Protein AF-A0A7W1F5A5-F1 (afdb_monomer_lite)

Sequence (112 aa):
MRQLNFRQVHLDFHTGQGIGEIAKDFDPKAFVRTLKAAHVNGINLFAKCHHGHLYYDTKRAERHPGLAPGFDLLGQQLEACKQAGIAAPIYLSVLNDEYAAKTHPDWVARTV

Radius of gyration: 15.87 Å; chains: 1; bounding box: 37×36×44 Å

Foldseek 3Di:
DDDDFPAEDEDDDDDALVDAQVCVVPDLVVVLVVCVVVVAQEYEDEQADQQGEGQAQDPDPSHRPRDDHRDGPRVSNVVSSVVSNHHYHYDDDPQHHNVCCVVCVVSDDDDD

Structure (mmCIF, N/CA/C/O backbone):
data_AF-A0A7W1F5A5-F1
#
_entry.id   AF-A0A7W1F5A5-F1
#
loop_
_atom_site.group_PDB
_atom_site.id
_atom_site.type_symbol
_atom_site.label_atom_id
_atom_site.label_alt_id
_atom_site.label_comp_id
_atom_site.label_asym_id
_atom_site.label_entity_id
_atom_site.label_seq_id
_atom_site.pdbx_PDB_ins_code
_atom_site.Cartn_x
_atom_site.Cartn_y
_atom_site.Cartn_z
_atom_site.occupancy
_atom_site.B_iso_or_equiv
_atom_site.auth_seq_id
_atom_site.auth_comp_id
_atom_site.auth_asym_id
_atom_site.auth_atom_id
_atom_site.pdbx_PDB_model_num
ATOM 1 N N . MET A 1 1 ? 4.471 -7.698 28.228 1.00 58.06 1 MET A N 1
ATOM 2 C CA . MET A 1 1 ? 4.040 -8.642 27.171 1.00 58.06 1 MET A CA 1
ATOM 3 C C . MET A 1 1 ? 3.096 -7.909 26.230 1.00 58.06 1 MET A C 1
ATOM 5 O O . MET A 1 1 ? 2.257 -7.167 26.724 1.00 58.06 1 MET A O 1
ATOM 9 N N . ARG A 1 2 ? 3.258 -8.039 24.908 1.00 66.12 2 ARG A N 1
ATOM 10 C CA . ARG A 1 2 ? 2.368 -7.390 23.929 1.00 66.12 2 ARG A CA 1
ATOM 11 C C . ARG A 1 2 ? 1.060 -8.180 23.850 1.00 66.12 2 ARG A C 1
ATOM 13 O O . ARG A 1 2 ? 1.106 -9.391 23.659 1.00 66.12 2 ARG A O 1
ATOM 20 N N . GLN A 1 3 ? -0.079 -7.513 24.021 1.00 72.19 3 GLN A N 1
ATOM 21 C CA . GLN A 1 3 ? -1.391 -8.140 23.856 1.00 72.19 3 GLN A CA 1
ATOM 22 C C . GLN A 1 3 ? -1.554 -8.578 22.394 1.00 72.19 3 GLN A C 1
ATOM 24 O O . GLN A 1 3 ? -1.316 -7.784 21.482 1.00 72.19 3 GLN A O 1
ATOM 29 N N . LEU A 1 4 ? -1.885 -9.852 22.171 1.00 72.62 4 LEU A N 1
ATOM 30 C CA . LEU A 1 4 ? -2.102 -10.391 20.830 1.00 72.62 4 LEU A CA 1
ATOM 31 C C . LEU A 1 4 ? -3.444 -9.898 20.280 1.00 72.62 4 LEU A C 1
ATOM 33 O O . LEU A 1 4 ? -4.442 -9.836 20.999 1.00 72.62 4 LEU A O 1
ATOM 37 N N . ASN A 1 5 ? -3.461 -9.568 18.992 1.00 72.44 5 ASN A N 1
ATOM 38 C CA . ASN A 1 5 ? -4.680 -9.203 18.283 1.00 72.44 5 ASN A CA 1
ATOM 39 C C . ASN A 1 5 ? -5.568 -10.443 18.152 1.00 72.44 5 ASN A C 1
ATOM 41 O O . ASN A 1 5 ? -5.212 -11.394 17.463 1.00 72.44 5 ASN A O 1
ATOM 45 N N . PHE A 1 6 ? -6.718 -10.440 18.824 1.00 81.56 6 PHE A N 1
ATOM 46 C CA . PHE A 1 6 ? -7.644 -11.578 18.833 1.00 81.56 6 PHE A CA 1
ATOM 47 C C . PHE A 1 6 ? -8.238 -11.911 17.448 1.00 81.56 6 PHE A C 1
ATOM 49 O O . PHE A 1 6 ? -8.549 -13.066 17.177 1.00 81.56 6 PHE A O 1
ATOM 56 N N . ARG A 1 7 ? -8.392 -10.919 16.561 1.00 93.25 7 ARG A N 1
ATOM 57 C CA . ARG A 1 7 ? -8.955 -11.081 15.215 1.00 93.25 7 ARG A CA 1
ATOM 58 C C . ARG A 1 7 ? -8.159 -10.260 14.208 1.00 93.25 7 ARG A C 1
ATOM 60 O O . ARG A 1 7 ? -8.472 -9.099 13.929 1.00 93.25 7 ARG A O 1
ATOM 67 N N . GLN A 1 8 ? -7.130 -10.899 13.666 1.00 94.19 8 GLN A N 1
ATOM 68 C CA . GLN A 1 8 ? -6.323 -10.366 12.580 1.00 94.19 8 GLN A CA 1
ATOM 69 C C . GLN A 1 8 ? -6.803 -10.910 11.232 1.00 94.19 8 GLN A C 1
ATOM 71 O O . GLN A 1 8 ? -7.096 -12.098 11.114 1.00 94.19 8 GLN A O 1
ATOM 76 N N . VAL A 1 9 ? -6.858 -10.052 10.216 1.00 94.88 9 VAL A N 1
ATOM 77 C CA . VAL A 1 9 ? -7.176 -10.442 8.836 1.00 94.88 9 VAL A CA 1
ATOM 78 C C . VAL A 1 9 ? -5.994 -10.186 7.912 1.00 94.88 9 VAL A C 1
ATOM 80 O O . VAL A 1 9 ? -5.237 -9.233 8.120 1.00 94.88 9 VAL A O 1
ATOM 83 N N . HIS A 1 10 ? -5.857 -11.045 6.898 1.00 92.50 10 HIS A N 1
ATOM 84 C CA . HIS A 1 10 ? -4.990 -10.776 5.762 1.00 92.50 10 HIS A CA 1
ATOM 85 C C . HIS A 1 10 ? -5.810 -10.081 4.663 1.00 92.50 10 HIS A C 1
ATOM 87 O O . HIS A 1 10 ? -6.667 -10.727 4.064 1.00 92.50 10 HIS A O 1
ATOM 93 N N . LEU A 1 11 ? -5.605 -8.786 4.416 1.00 89.19 11 LEU A N 1
ATOM 94 C CA . LEU A 1 11 ? -6.195 -8.099 3.267 1.00 89.19 11 LEU A CA 1
ATOM 95 C C . LEU A 1 11 ? -5.385 -8.458 2.032 1.00 89.19 11 LEU A C 1
ATOM 97 O O . LEU A 1 11 ? -4.254 -8.013 1.917 1.00 89.19 11 LEU A O 1
ATOM 101 N N . ASP A 1 12 ? -5.945 -9.230 1.116 1.00 92.69 12 ASP A N 1
ATOM 102 C CA . ASP A 1 12 ? -5.291 -9.494 -0.162 1.00 92.69 12 ASP A CA 1
ATOM 103 C C . ASP A 1 12 ? -5.523 -8.309 -1.116 1.00 92.69 12 ASP A C 1
ATOM 105 O O . ASP A 1 12 ? -6.667 -7.991 -1.448 1.00 92.69 12 ASP A O 1
ATOM 109 N N . PHE A 1 13 ? -4.454 -7.598 -1.499 1.00 95.06 13 PHE A N 1
ATOM 110 C CA . PHE A 1 13 ? -4.548 -6.392 -2.337 1.00 95.06 13 PHE A CA 1
ATOM 111 C C . PHE A 1 13 ? -3.481 -6.359 -3.441 1.00 95.06 13 PHE A C 1
ATOM 113 O O . PHE A 1 13 ? -2.565 -5.525 -3.484 1.00 95.06 13 PHE A O 1
ATOM 120 N N . HIS A 1 14 ? -3.610 -7.302 -4.369 1.00 96.12 14 HIS A N 1
ATOM 121 C CA . HIS A 1 14 ? -2.766 -7.416 -5.551 1.00 96.12 14 HIS A CA 1
ATOM 122 C C . HIS A 1 14 ? -3.475 -6.831 -6.770 1.00 96.12 14 HIS A C 1
ATOM 124 O O . HIS A 1 14 ? -4.366 -7.448 -7.344 1.00 96.12 14 HIS A O 1
ATOM 130 N N . THR A 1 15 ? -3.071 -5.624 -7.166 1.00 94.75 15 THR A N 1
ATOM 131 C CA . THR A 1 15 ? -3.576 -4.971 -8.376 1.00 94.75 15 THR A CA 1
ATOM 132 C C . THR A 1 15 ? -2.430 -4.778 -9.361 1.00 94.75 15 THR A C 1
ATOM 134 O O . THR A 1 15 ? -1.359 -4.281 -9.004 1.00 94.75 15 THR A O 1
ATOM 137 N N . GLY A 1 16 ? -2.613 -5.310 -10.570 1.00 93.12 16 GLY A N 1
ATOM 138 C CA . GLY A 1 16 ? -1.656 -5.179 -11.664 1.00 93.12 16 GLY A CA 1
ATOM 139 C C . GLY A 1 16 ? -1.870 -3.881 -12.441 1.00 93.12 16 GLY A C 1
ATOM 140 O O . GLY A 1 16 ? -2.948 -3.291 -12.397 1.00 93.12 16 GLY A O 1
ATOM 141 N N . GLN A 1 17 ? -0.871 -3.484 -13.233 1.00 93.25 17 GLN A N 1
ATOM 142 C CA . GLN A 1 17 ? -0.837 -2.206 -13.966 1.00 93.25 17 GLN A CA 1
ATOM 143 C C . GLN A 1 17 ? -2.076 -1.882 -14.823 1.00 93.25 17 GLN A C 1
ATOM 145 O O . GLN A 1 17 ? -2.328 -0.714 -15.104 1.00 93.25 17 GLN A O 1
ATOM 150 N N . GLY A 1 18 ? -2.824 -2.895 -15.275 1.00 94.94 18 GLY A N 1
ATOM 151 C CA . GLY A 1 18 ? -4.019 -2.720 -16.108 1.00 94.94 18 GLY A CA 1
ATOM 152 C C . GLY A 1 18 ? -5.276 -2.307 -15.337 1.00 94.94 18 GLY A C 1
ATOM 153 O O . GLY A 1 18 ? -6.285 -1.987 -15.958 1.00 94.94 18 GLY A O 1
ATOM 154 N N . ILE A 1 19 ? -5.238 -2.321 -14.002 1.00 95.56 19 ILE A N 1
ATOM 155 C CA . ILE A 1 19 ? -6.379 -1.963 -13.156 1.00 95.56 19 ILE A CA 1
ATOM 156 C C . ILE A 1 19 ? -6.324 -0.459 -12.857 1.00 95.56 19 ILE A C 1
ATOM 158 O O . ILE A 1 19 ? -5.425 0.031 -12.176 1.00 95.56 19 ILE A O 1
ATOM 162 N N . GLY A 1 20 ? -7.286 0.290 -13.392 1.00 95.62 20 GLY A N 1
ATOM 163 C CA . GLY A 1 20 ? -7.433 1.724 -13.140 1.00 95.62 20 GLY A CA 1
ATOM 164 C C . GLY A 1 20 ? -8.214 2.042 -11.863 1.00 95.62 20 GLY A C 1
ATOM 165 O O . GLY A 1 20 ? -8.699 1.147 -11.177 1.00 95.62 20 GLY A O 1
ATOM 166 N N . GLU A 1 21 ? -8.354 3.340 -11.577 1.00 95.88 21 GLU A N 1
ATOM 167 C CA . GLU A 1 21 ? -9.259 3.879 -10.544 1.00 95.88 21 GLU A CA 1
ATOM 168 C C . GLU A 1 21 ? -9.065 3.281 -9.140 1.00 95.88 21 GLU A C 1
ATOM 170 O O . GLU A 1 21 ? -9.998 3.181 -8.338 1.00 95.88 21 GLU A O 1
ATOM 175 N N . ILE A 1 22 ? -7.825 2.909 -8.816 1.00 96.38 22 ILE A N 1
ATOM 176 C CA . ILE A 1 22 ? -7.481 2.341 -7.519 1.00 96.38 22 ILE A CA 1
ATOM 177 C C . ILE A 1 22 ? -7.830 3.352 -6.434 1.00 96.38 22 ILE A C 1
ATOM 179 O O . ILE A 1 22 ? -7.359 4.489 -6.452 1.00 96.38 22 ILE A O 1
ATOM 183 N N . ALA A 1 23 ? -8.645 2.907 -5.475 1.00 95.31 23 ALA A N 1
ATOM 184 C CA . ALA A 1 23 ? -9.072 3.701 -4.330 1.00 95.31 23 ALA A CA 1
ATOM 185 C C . ALA A 1 23 ? -9.761 5.035 -4.681 1.00 95.31 23 ALA A C 1
ATOM 187 O O . ALA A 1 23 ? -9.809 5.929 -3.839 1.00 95.31 23 ALA A O 1
ATOM 188 N N . LYS A 1 24 ? -10.341 5.157 -5.886 1.00 97.06 24 LYS A N 1
ATOM 189 C CA . LYS A 1 24 ? -11.058 6.363 -6.333 1.00 97.06 24 LYS A CA 1
ATOM 190 C C . LYS A 1 24 ? -12.137 6.819 -5.343 1.00 97.06 24 LYS A C 1
ATOM 192 O O . LYS A 1 24 ? -12.232 8.009 -5.066 1.00 97.06 24 LYS A O 1
ATOM 197 N N . ASP A 1 25 ? -12.874 5.867 -4.773 1.00 97.06 25 ASP A N 1
ATOM 198 C CA . ASP A 1 25 ? -13.955 6.111 -3.808 1.00 97.06 25 ASP A CA 1
ATOM 199 C C . ASP A 1 25 ? -13.573 5.700 -2.374 1.00 97.06 25 ASP A C 1
ATOM 201 O O . ASP A 1 25 ? -14.429 5.367 -1.552 1.00 97.06 25 ASP A O 1
ATOM 205 N N . PHE A 1 26 ? -12.275 5.651 -2.060 1.00 98.00 26 PHE A N 1
ATOM 206 C CA . PHE A 1 26 ? -11.830 5.242 -0.732 1.00 98.00 26 PHE A CA 1
ATOM 207 C C . PHE A 1 26 ? -12.282 6.245 0.342 1.00 98.00 26 PHE A C 1
ATOM 209 O O . PHE A 1 26 ? -11.849 7.395 0.364 1.00 98.00 26 PHE A O 1
ATOM 216 N N . ASP A 1 27 ? -13.123 5.781 1.272 1.00 98.50 27 ASP A N 1
ATOM 217 C CA . ASP A 1 27 ? -13.506 6.508 2.486 1.00 98.50 27 ASP A CA 1
ATOM 218 C C . ASP A 1 27 ? -12.841 5.853 3.715 1.00 98.50 27 ASP A C 1
ATOM 220 O O . ASP A 1 27 ? -13.239 4.747 4.111 1.00 98.50 27 ASP A O 1
ATOM 224 N N . PRO A 1 28 ? -11.880 6.520 4.387 1.00 98.25 28 PRO A N 1
ATOM 225 C CA . PRO A 1 28 ? -11.228 5.973 5.576 1.00 98.25 28 PRO A CA 1
ATOM 226 C C . PRO A 1 28 ? -12.216 5.705 6.720 1.00 98.25 28 PRO A C 1
ATOM 228 O O . PRO A 1 28 ? -12.018 4.783 7.517 1.00 98.25 28 PRO A O 1
ATOM 231 N N . LYS A 1 29 ? -13.319 6.463 6.800 1.00 98.50 29 LYS A N 1
ATOM 232 C CA . LYS A 1 29 ? -14.352 6.233 7.812 1.00 98.50 29 LYS A CA 1
ATOM 233 C C . LYS A 1 29 ? -15.129 4.957 7.498 1.00 98.50 29 LYS A C 1
ATOM 235 O O . LYS A 1 29 ? -15.365 4.172 8.413 1.00 98.50 29 LYS A O 1
ATOM 240 N N . ALA A 1 30 ? -15.516 4.723 6.242 1.00 98.69 30 ALA A N 1
ATOM 241 C CA . ALA A 1 30 ? -16.154 3.472 5.819 1.00 98.69 30 ALA A CA 1
ATOM 242 C C . ALA A 1 30 ? -15.245 2.264 6.047 1.00 98.69 30 ALA A C 1
ATOM 244 O O . ALA A 1 30 ? -15.705 1.246 6.571 1.00 98.69 30 ALA A O 1
ATOM 245 N N . PHE A 1 31 ? -13.958 2.407 5.733 1.00 98.06 31 PHE A N 1
ATOM 246 C CA . PHE A 1 31 ? -12.949 1.380 5.964 1.00 98.06 31 PHE A CA 1
ATOM 247 C C . PHE A 1 31 ? -12.898 0.964 7.441 1.00 98.06 31 PHE A C 1
ATOM 249 O O . PHE A 1 31 ? -13.140 -0.197 7.774 1.00 98.06 31 PHE A O 1
ATOM 256 N N . VAL A 1 32 ? -12.715 1.921 8.357 1.00 98.25 32 VAL A N 1
ATOM 257 C CA . VAL A 1 32 ? -12.680 1.642 9.804 1.00 98.25 32 VAL A CA 1
ATOM 258 C C . VAL A 1 32 ? -14.019 1.132 10.335 1.00 98.25 32 VAL A C 1
ATOM 260 O O . VAL A 1 32 ? -14.029 0.212 11.154 1.00 98.25 32 VAL A O 1
ATOM 263 N N . ARG A 1 33 ? -15.153 1.699 9.893 1.00 98.62 33 ARG A N 1
ATOM 264 C CA . ARG A 1 33 ? -16.488 1.216 10.294 1.00 98.62 33 ARG A CA 1
ATOM 265 C C . ARG A 1 33 ? -16.653 -0.264 9.958 1.00 98.62 33 ARG A C 1
ATOM 267 O O . ARG A 1 33 ? -17.126 -1.019 10.801 1.00 98.62 33 ARG A O 1
ATOM 274 N N . THR A 1 34 ? -16.211 -0.669 8.770 1.00 98.19 34 THR A N 1
ATOM 275 C CA . THR A 1 34 ? -16.276 -2.060 8.307 1.00 98.19 34 THR A CA 1
ATOM 276 C C . THR A 1 34 ? -15.431 -2.979 9.186 1.00 98.19 34 THR A C 1
ATOM 278 O O . THR A 1 34 ? -15.926 -3.996 9.669 1.00 98.19 34 THR A O 1
ATOM 281 N N . LEU A 1 35 ? -14.185 -2.592 9.483 1.00 97.56 35 LEU A N 1
ATOM 282 C CA . LEU A 1 35 ? -13.302 -3.374 10.355 1.00 97.56 35 LEU A CA 1
ATOM 283 C C . LEU A 1 35 ? -13.868 -3.522 11.774 1.00 97.56 35 LEU A C 1
ATOM 285 O O . LEU A 1 35 ? -13.874 -4.624 12.323 1.00 97.56 35 LEU A O 1
ATOM 289 N N . LYS A 1 36 ? -14.398 -2.435 12.350 1.00 97.44 36 LYS A N 1
ATOM 290 C CA . LYS A 1 36 ? -15.011 -2.453 13.686 1.00 97.44 36 LYS A CA 1
ATOM 291 C C . LYS A 1 36 ? -16.263 -3.323 13.737 1.00 97.44 36 LYS A C 1
ATOM 293 O O . LYS A 1 36 ? -16.399 -4.108 14.670 1.00 97.44 36 LYS A O 1
ATOM 298 N N . ALA A 1 37 ? -17.143 -3.218 12.740 1.00 98.06 37 ALA A N 1
ATOM 299 C CA . ALA A 1 37 ? -18.343 -4.052 12.644 1.00 98.06 37 ALA A CA 1
ATOM 300 C C . ALA A 1 37 ? -17.995 -5.546 12.530 1.00 98.06 37 ALA A C 1
ATOM 302 O O . ALA A 1 37 ? -18.696 -6.392 13.074 1.00 98.06 37 ALA A O 1
ATOM 303 N N . ALA A 1 38 ? -16.872 -5.868 11.884 1.00 96.81 38 ALA A N 1
ATOM 304 C CA . ALA A 1 38 ? -16.342 -7.225 11.792 1.00 96.81 38 ALA A CA 1
ATOM 305 C C . ALA A 1 38 ? -15.496 -7.654 13.010 1.00 96.81 38 ALA A C 1
ATOM 307 O O . ALA A 1 38 ? -14.901 -8.733 12.981 1.00 96.81 38 ALA A O 1
ATOM 308 N N . HIS A 1 39 ? -15.413 -6.829 14.062 1.00 96.00 39 HIS A N 1
ATOM 309 C CA . HIS A 1 39 ? -14.586 -7.045 15.255 1.00 96.00 39 HIS A CA 1
ATOM 310 C C . HIS A 1 39 ? -13.093 -7.277 14.959 1.00 96.00 39 HIS A C 1
ATOM 312 O O . HIS A 1 39 ? -12.400 -7.952 15.722 1.00 96.00 39 HIS A O 1
ATOM 318 N N . VAL A 1 40 ? -12.585 -6.744 13.845 1.00 96.88 40 VAL A N 1
ATOM 319 C CA . VAL A 1 40 ? -11.172 -6.844 13.461 1.00 96.88 40 VAL A CA 1
ATOM 320 C C . VAL A 1 40 ? -10.344 -5.896 14.324 1.00 96.88 40 VAL A C 1
ATOM 322 O O . VAL A 1 40 ? -10.633 -4.705 14.407 1.00 96.88 40 VAL A O 1
ATOM 325 N N . ASN A 1 41 ? -9.286 -6.422 14.939 1.00 94.31 41 ASN A N 1
ATOM 326 C CA . ASN A 1 41 ? -8.320 -5.640 15.717 1.00 94.31 41 ASN A CA 1
ATOM 327 C C . ASN A 1 41 ? -6.904 -5.660 15.117 1.00 94.31 41 ASN A C 1
ATOM 329 O O . ASN A 1 41 ? -6.017 -4.974 15.627 1.00 94.31 41 ASN A O 1
ATOM 333 N N . GLY A 1 42 ? -6.704 -6.357 13.992 1.00 96.56 42 GLY A N 1
ATOM 334 C CA . GLY A 1 42 ? -5.511 -6.213 13.164 1.00 96.56 42 GLY A CA 1
ATOM 335 C C . GLY A 1 42 ? -5.754 -6.496 11.678 1.00 96.56 42 GLY A C 1
ATOM 336 O O . GLY A 1 42 ? -6.505 -7.400 11.332 1.00 96.56 42 GLY A O 1
ATOM 337 N N . ILE A 1 43 ? -5.100 -5.755 10.791 1.00 97.12 43 ILE A N 1
ATOM 338 C CA . ILE A 1 43 ? -5.187 -5.922 9.332 1.00 97.12 43 ILE A CA 1
ATOM 339 C C . ILE A 1 43 ? -3.843 -5.578 8.700 1.00 97.12 43 ILE A C 1
ATOM 341 O O . ILE A 1 43 ? -3.295 -4.521 8.985 1.00 97.12 43 ILE A O 1
ATOM 345 N N . ASN A 1 44 ? -3.283 -6.433 7.848 1.00 95.81 44 ASN A N 1
ATOM 346 C CA . ASN A 1 44 ? -2.117 -6.018 7.067 1.00 95.81 44 ASN A CA 1
ATOM 347 C C . ASN A 1 44 ? -2.525 -5.057 5.944 1.00 95.81 44 ASN A C 1
ATOM 349 O O . ASN A 1 44 ? -3.559 -5.234 5.307 1.00 95.81 44 ASN A O 1
ATOM 353 N N . LEU A 1 45 ? -1.693 -4.055 5.682 1.00 97.69 45 LEU A N 1
ATOM 354 C CA . LEU A 1 45 ? -1.920 -3.067 4.629 1.00 97.69 45 LEU A CA 1
ATOM 355 C C . LEU A 1 45 ? -0.780 -3.093 3.626 1.00 97.69 45 LEU A C 1
ATOM 357 O O . LEU A 1 45 ? 0.384 -3.199 4.000 1.00 97.69 45 LEU A O 1
ATOM 361 N N . PHE A 1 46 ? -1.104 -2.991 2.347 1.00 97.75 46 PHE A N 1
ATOM 362 C CA . PHE A 1 46 ? -0.128 -3.175 1.286 1.00 97.75 46 PHE A CA 1
ATOM 363 C C . PHE A 1 46 ? 0.633 -1.883 1.011 1.00 97.75 46 PHE A C 1
ATOM 365 O O . PHE A 1 46 ? 0.060 -0.905 0.545 1.00 97.75 46 PHE A O 1
ATOM 372 N N . ALA A 1 47 ? 1.947 -1.907 1.228 1.00 97.81 47 ALA A N 1
ATOM 373 C CA . ALA A 1 47 ? 2.840 -0.901 0.664 1.00 97.81 47 ALA A CA 1
ATOM 374 C C . ALA A 1 47 ? 3.302 -1.291 -0.740 1.00 97.81 47 ALA A C 1
ATOM 376 O O . ALA A 1 47 ? 3.362 -0.423 -1.607 1.00 97.81 47 ALA A O 1
ATOM 377 N N . LYS A 1 48 ? 3.588 -2.583 -0.965 1.00 97.75 48 LYS A N 1
ATOM 378 C CA . LYS A 1 48 ? 4.010 -3.143 -2.256 1.00 97.75 48 LYS A CA 1
ATOM 379 C C . LYS A 1 48 ? 3.398 -4.527 -2.480 1.00 97.75 48 LYS A C 1
ATOM 381 O O . LYS A 1 48 ? 3.610 -5.409 -1.649 1.00 97.75 48 LYS A O 1
ATOM 386 N N . CYS A 1 49 ? 2.689 -4.737 -3.590 1.00 96.56 49 CYS A N 1
ATOM 387 C CA . CYS A 1 49 ? 2.131 -6.050 -3.957 1.00 96.56 49 CYS A CA 1
ATOM 388 C C . CYS A 1 49 ? 3.110 -6.899 -4.796 1.00 96.56 49 CYS A C 1
ATOM 390 O O . CYS A 1 49 ? 4.154 -6.414 -5.227 1.00 96.56 49 CYS A O 1
ATOM 392 N N . HIS A 1 50 ? 2.759 -8.160 -5.080 1.00 96.50 50 HIS A N 1
ATOM 393 C CA . HIS A 1 50 ? 3.545 -9.044 -5.963 1.00 96.50 50 HIS A CA 1
ATOM 394 C C . HIS A 1 50 ? 3.626 -8.591 -7.432 1.00 96.50 50 HIS A C 1
ATOM 396 O O . HIS A 1 50 ? 4.539 -9.016 -8.137 1.00 96.50 50 HIS A O 1
ATOM 402 N N . HIS A 1 51 ? 2.747 -7.692 -7.892 1.00 97.44 51 HIS A N 1
ATOM 403 C CA . HIS A 1 51 ? 2.940 -7.022 -9.187 1.00 97.44 51 HIS A CA 1
ATOM 404 C C . HIS A 1 51 ? 4.060 -5.969 -9.136 1.00 97.44 51 HIS A C 1
ATOM 406 O O . HIS A 1 51 ? 4.441 -5.411 -10.157 1.00 97.44 51 HIS A O 1
ATOM 412 N N . GLY A 1 52 ? 4.594 -5.689 -7.944 1.00 97.06 52 GLY A N 1
ATOM 413 C CA . GLY A 1 52 ? 5.678 -4.743 -7.714 1.00 97.06 52 GLY A CA 1
ATOM 414 C C . GLY A 1 52 ? 5.219 -3.309 -7.482 1.00 97.06 52 GLY A C 1
ATOM 415 O O . GLY A 1 52 ? 6.053 -2.445 -7.220 1.00 97.06 52 GLY A O 1
ATOM 416 N N . HIS A 1 53 ? 3.910 -3.054 -7.523 1.00 97.75 53 HIS A N 1
ATOM 417 C CA . HIS A 1 53 ? 3.368 -1.705 -7.449 1.00 97.75 53 HIS A CA 1
ATOM 418 C C . HIS A 1 53 ? 3.236 -1.155 -6.031 1.00 97.75 53 HIS A C 1
ATOM 420 O O . HIS A 1 53 ? 2.863 -1.885 -5.110 1.00 97.75 53 HIS A O 1
ATOM 426 N N . LEU A 1 54 ? 3.504 0.150 -5.892 1.00 98.12 54 LEU A N 1
ATOM 427 C CA . LEU A 1 54 ? 3.444 0.886 -4.624 1.00 98.12 54 LEU A CA 1
ATOM 428 C C . LEU A 1 54 ? 2.119 1.636 -4.449 1.00 98.12 54 LEU A C 1
ATOM 430 O O . LEU A 1 54 ? 1.645 2.264 -5.400 1.00 98.12 54 LEU A O 1
ATOM 434 N N . TYR A 1 55 ? 1.572 1.631 -3.227 1.00 98.19 55 TYR A N 1
ATOM 435 C CA . TYR A 1 55 ? 0.257 2.219 -2.916 1.00 98.19 55 TYR A CA 1
ATOM 436 C C . TYR A 1 55 ? 0.279 3.484 -2.041 1.00 98.19 55 TYR A C 1
ATOM 438 O O . TYR A 1 55 ? -0.686 3.789 -1.340 1.00 98.19 55 TYR A O 1
ATOM 446 N N . TYR A 1 56 ? 1.382 4.222 -2.06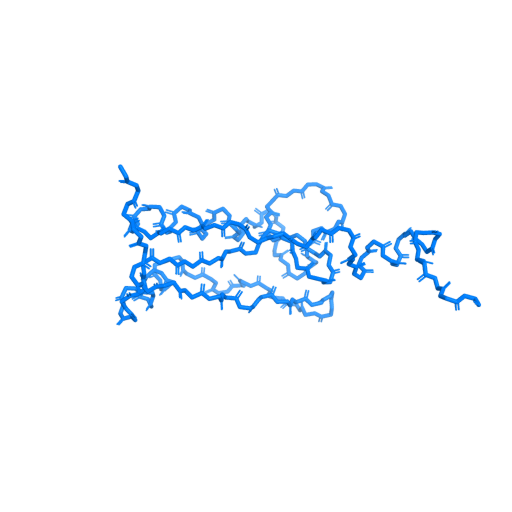1 1.00 98.25 56 TYR A N 1
ATOM 447 C CA . TYR A 1 56 ? 1.571 5.448 -1.282 1.00 98.25 56 TYR A CA 1
ATOM 448 C C . TYR A 1 56 ? 2.079 6.590 -2.162 1.00 98.25 56 TYR A C 1
ATOM 450 O O . TYR A 1 56 ? 2.482 6.370 -3.311 1.00 98.25 56 TYR A O 1
ATOM 458 N N . ASP A 1 57 ? 2.043 7.819 -1.645 1.00 97.06 57 ASP A N 1
ATOM 459 C CA . ASP A 1 57 ? 2.584 8.966 -2.372 1.00 97.06 57 ASP A CA 1
ATOM 460 C C . ASP A 1 57 ? 4.115 8.887 -2.439 1.00 97.06 57 ASP A C 1
ATOM 462 O O . ASP A 1 57 ? 4.820 8.798 -1.432 1.00 97.06 57 ASP A O 1
ATOM 466 N N . THR A 1 58 ? 4.643 8.833 -3.659 1.00 97.12 58 THR A N 1
ATOM 467 C CA . THR A 1 58 ? 6.066 8.634 -3.914 1.00 97.12 58 THR A CA 1
ATOM 468 C C . THR A 1 58 ? 6.434 9.035 -5.338 1.00 97.12 58 THR A C 1
ATOM 470 O O . THR A 1 58 ? 5.613 8.986 -6.252 1.00 97.12 58 THR A O 1
ATOM 473 N N . LYS A 1 59 ? 7.709 9.381 -5.542 1.00 96.50 59 LYS A N 1
ATOM 474 C CA . LYS A 1 59 ? 8.296 9.688 -6.860 1.00 96.50 59 LYS A CA 1
ATOM 475 C C . LYS A 1 59 ? 8.868 8.453 -7.569 1.00 96.50 59 LYS A C 1
ATOM 477 O O . LYS A 1 59 ? 9.489 8.572 -8.620 1.00 96.50 59 LYS A O 1
ATOM 482 N N . ARG A 1 60 ? 8.729 7.277 -6.956 1.00 96.94 60 ARG A N 1
ATOM 483 C CA . ARG A 1 60 ? 9.191 5.989 -7.480 1.00 96.94 60 ARG A CA 1
ATOM 484 C C . ARG A 1 60 ? 8.374 5.575 -8.708 1.00 96.94 60 ARG A C 1
ATOM 486 O O . ARG A 1 60 ? 7.156 5.726 -8.715 1.00 96.94 60 ARG A O 1
ATOM 493 N N . ALA A 1 61 ? 9.044 5.025 -9.718 1.00 96.19 61 ALA A N 1
ATOM 494 C CA . ALA A 1 61 ? 8.409 4.593 -10.966 1.00 96.19 61 ALA A CA 1
ATOM 495 C C . ALA A 1 61 ? 7.495 3.366 -10.776 1.00 96.19 61 ALA A C 1
ATOM 497 O O . ALA A 1 61 ? 6.569 3.150 -11.548 1.00 96.19 61 ALA A O 1
ATOM 498 N N . GLU A 1 62 ? 7.707 2.611 -9.698 1.00 96.62 62 GLU A N 1
ATOM 499 C CA . GLU A 1 62 ? 6.881 1.480 -9.282 1.00 96.62 62 GLU A CA 1
ATOM 500 C C . GLU A 1 62 ? 5.481 1.885 -8.800 1.00 96.62 62 GLU A C 1
ATOM 502 O O . GLU A 1 62 ? 4.625 1.017 -8.615 1.00 96.62 62 GLU A O 1
ATOM 507 N N . ARG A 1 63 ? 5.224 3.174 -8.535 1.00 97.88 63 ARG A N 1
ATOM 508 C CA . ARG A 1 63 ? 3.927 3.629 -8.018 1.00 97.88 63 ARG A CA 1
ATOM 509 C C . ARG A 1 63 ? 2.785 3.138 -8.906 1.00 97.88 63 ARG A C 1
ATOM 511 O O . ARG A 1 63 ? 2.857 3.247 -10.127 1.00 97.88 63 ARG A O 1
ATOM 518 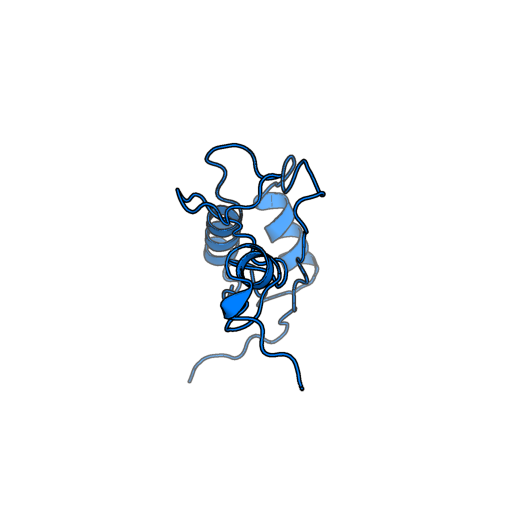N N . HIS A 1 64 ? 1.729 2.603 -8.287 1.00 98.00 64 HIS A N 1
ATOM 519 C CA . HIS A 1 64 ? 0.621 2.019 -9.034 1.00 98.00 64 HIS A CA 1
ATOM 520 C C . HIS A 1 64 ? -0.013 3.075 -9.965 1.00 98.00 64 HIS A C 1
ATOM 522 O O . HIS A 1 64 ? -0.484 4.105 -9.470 1.00 98.00 64 HIS A O 1
ATOM 528 N N . PRO A 1 65 ? -0.076 2.842 -11.290 1.00 96.50 65 PRO A N 1
AT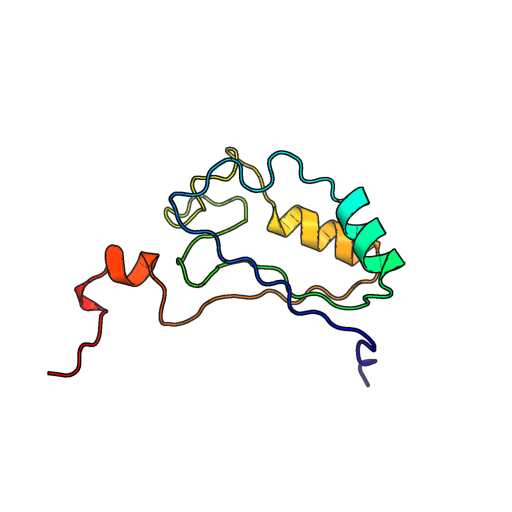OM 529 C CA . PRO A 1 65 ? -0.545 3.849 -12.249 1.00 96.50 65 PRO A CA 1
ATOM 530 C C . PRO A 1 65 ? -2.032 4.181 -12.083 1.00 96.50 65 PRO A C 1
ATOM 532 O O . PRO A 1 65 ? -2.458 5.295 -12.365 1.00 96.50 65 PRO A O 1
ATOM 535 N N . GLY A 1 66 ? -2.821 3.231 -11.577 1.00 97.31 66 GLY A N 1
ATOM 536 C CA . GLY A 1 66 ? -4.238 3.430 -11.274 1.00 97.31 66 GLY A CA 1
ATOM 537 C C . GLY A 1 66 ? -4.545 4.327 -10.065 1.00 97.31 66 GLY A C 1
ATOM 538 O O . GLY A 1 66 ? -5.715 4.626 -9.851 1.00 97.31 66 GLY A O 1
ATOM 539 N N . LEU A 1 67 ? -3.550 4.755 -9.274 1.00 97.50 67 LEU A N 1
ATOM 540 C CA . LEU A 1 67 ? -3.762 5.706 -8.176 1.00 97.50 67 LEU A CA 1
ATOM 541 C C . LEU A 1 67 ? -3.718 7.147 -8.685 1.00 97.50 67 LEU A C 1
ATOM 543 O O . LEU A 1 67 ? -2.738 7.544 -9.323 1.00 97.50 67 LEU A O 1
ATOM 547 N N . ALA A 1 68 ? -4.701 7.961 -8.289 1.00 96.69 68 ALA A N 1
ATOM 548 C CA . ALA A 1 68 ? -4.712 9.392 -8.593 1.00 96.69 68 ALA A CA 1
ATOM 549 C C . ALA A 1 68 ? -3.381 10.073 -8.190 1.00 96.69 68 ALA A C 1
ATOM 551 O O . ALA A 1 68 ? -2.777 9.673 -7.185 1.00 96.69 68 ALA A O 1
ATOM 552 N N . PRO A 1 69 ? -2.892 11.077 -8.944 1.00 95.00 69 PRO A N 1
ATOM 553 C CA . PRO A 1 69 ? -1.642 11.768 -8.626 1.00 95.00 69 PRO A CA 1
ATOM 554 C C . PRO A 1 69 ? -1.632 12.318 -7.193 1.00 95.00 69 PRO A C 1
ATOM 556 O O . PRO A 1 69 ? -2.592 12.954 -6.769 1.00 95.00 69 PRO A O 1
ATOM 559 N N . GLY A 1 70 ? -0.561 12.051 -6.439 1.00 95.00 70 GLY A N 1
ATOM 560 C CA . GLY A 1 70 ? -0.417 12.493 -5.044 1.00 95.00 70 GLY A CA 1
ATOM 561 C C . GLY A 1 70 ? -1.299 11.760 -4.024 1.00 95.00 70 GLY A C 1
ATOM 562 O O . GLY A 1 70 ? -1.242 12.068 -2.837 1.00 95.00 70 GLY A O 1
ATOM 563 N N . PHE A 1 71 ? -2.121 10.792 -4.443 1.00 97.69 71 PHE A N 1
ATOM 564 C CA . PHE A 1 71 ? -2.953 10.036 -3.509 1.00 97.69 71 PHE A CA 1
ATOM 565 C C . PHE A 1 71 ? -2.123 9.010 -2.727 1.00 97.69 71 PHE A C 1
ATOM 567 O O . PHE A 1 71 ? -1.480 8.137 -3.321 1.00 97.69 71 PHE A O 1
ATOM 574 N N . ASP A 1 72 ? -2.173 9.112 -1.400 1.00 98.31 72 ASP A N 1
ATOM 575 C CA . ASP A 1 72 ? -1.527 8.202 -0.454 1.00 98.31 72 ASP A CA 1
ATOM 576 C C . ASP A 1 72 ? -2.564 7.273 0.196 1.00 98.31 72 ASP A C 1
ATOM 578 O O . ASP A 1 72 ? -3.135 7.582 1.246 1.00 98.31 72 ASP A O 1
ATOM 582 N N . LEU A 1 73 ? -2.847 6.140 -0.456 1.00 98.25 73 LEU A N 1
ATOM 583 C CA . LEU A 1 73 ? -3.811 5.160 0.051 1.00 98.25 73 LEU A CA 1
ATOM 584 C C . LEU A 1 73 ? -3.312 4.520 1.352 1.00 98.25 73 LEU A C 1
ATOM 586 O O . LEU A 1 73 ? -4.048 4.481 2.340 1.00 98.25 73 LEU A O 1
ATOM 590 N N . LEU A 1 74 ? -2.065 4.039 1.361 1.00 98.44 74 LEU A N 1
ATOM 591 C CA . LEU A 1 74 ? -1.469 3.399 2.533 1.00 98.44 74 LEU A CA 1
ATOM 592 C C . LEU A 1 74 ? -1.458 4.346 3.739 1.00 98.44 74 LEU A C 1
ATOM 594 O O . LEU A 1 74 ? -1.858 3.938 4.828 1.00 98.44 74 LEU A O 1
ATOM 598 N N . GLY A 1 75 ? -1.036 5.601 3.556 1.00 98.50 75 GLY A N 1
ATOM 599 C CA . GLY A 1 75 ? -1.008 6.600 4.624 1.00 98.50 75 GLY A CA 1
ATOM 600 C C . GLY A 1 75 ? -2.392 6.841 5.226 1.00 98.50 75 GLY A C 1
ATOM 601 O O . GLY A 1 75 ? -2.551 6.804 6.448 1.00 98.50 75 GLY A O 1
ATOM 602 N N . GLN A 1 76 ? -3.423 6.987 4.388 1.00 98.69 76 GLN A N 1
ATOM 603 C CA . GLN A 1 76 ? -4.795 7.162 4.874 1.00 98.69 76 GLN A CA 1
ATOM 604 C C . GLN A 1 76 ? -5.319 5.932 5.626 1.00 98.69 76 GLN A C 1
ATOM 606 O O . GLN A 1 76 ? -5.971 6.080 6.661 1.00 98.69 76 GLN A O 1
ATOM 611 N N . GLN A 1 77 ? -5.027 4.718 5.149 1.00 98.56 77 GLN A N 1
ATOM 612 C CA . GLN A 1 77 ? -5.409 3.485 5.843 1.00 98.56 77 GLN A CA 1
ATOM 613 C C . GLN A 1 77 ? -4.693 3.347 7.195 1.00 98.56 77 GLN A C 1
ATOM 615 O O . GLN A 1 77 ? -5.329 2.994 8.191 1.00 98.56 77 GLN A O 1
ATOM 620 N N . LEU A 1 78 ? -3.391 3.651 7.252 1.00 98.50 78 LEU A N 1
ATOM 621 C CA . LEU A 1 78 ? -2.594 3.605 8.479 1.00 98.50 78 LEU A CA 1
ATOM 622 C C . LEU A 1 78 ? -3.119 4.588 9.526 1.00 98.50 78 LEU A C 1
ATOM 624 O O . LEU A 1 78 ? -3.343 4.191 10.672 1.00 98.50 78 LEU A O 1
ATOM 628 N N . GLU A 1 79 ? -3.363 5.842 9.141 1.00 98.75 79 GLU A N 1
ATOM 629 C CA . GLU A 1 79 ? -3.891 6.853 10.059 1.00 98.75 79 GLU A CA 1
ATOM 630 C C . GLU A 1 79 ? -5.296 6.493 10.553 1.00 98.75 79 GLU A C 1
ATOM 632 O O . GLU A 1 79 ? -5.570 6.577 11.754 1.00 98.75 79 GLU A O 1
ATOM 637 N N . ALA A 1 80 ? -6.167 5.998 9.671 1.00 98.50 80 ALA A N 1
ATOM 638 C CA . ALA A 1 80 ? -7.507 5.561 10.051 1.00 98.50 80 ALA A CA 1
ATOM 639 C C . ALA A 1 80 ? -7.470 4.381 11.044 1.00 98.50 80 ALA A C 1
ATOM 641 O O . ALA A 1 80 ? -8.146 4.410 12.076 1.00 98.50 80 ALA A O 1
ATOM 642 N N . CYS A 1 81 ? -6.639 3.364 10.788 1.00 98.00 81 CYS A N 1
ATOM 643 C CA . CYS A 1 81 ? -6.449 2.233 11.700 1.00 98.00 81 CYS A CA 1
ATOM 644 C C . CYS A 1 81 ? -5.857 2.665 13.048 1.00 98.00 81 CYS A C 1
ATOM 646 O O . CYS A 1 81 ? -6.351 2.248 14.098 1.00 98.00 81 CYS A O 1
ATOM 648 N N . LYS A 1 82 ? -4.849 3.544 13.039 1.00 97.75 82 LYS A N 1
ATOM 649 C CA . LYS A 1 82 ? -4.212 4.081 14.248 1.00 97.75 82 LYS A CA 1
ATOM 650 C C . LYS A 1 82 ? -5.217 4.815 15.135 1.00 97.75 82 LYS A C 1
ATOM 652 O O . LYS A 1 82 ? -5.300 4.517 16.324 1.00 97.75 82 LYS A O 1
ATOM 657 N N . GLN A 1 83 ? -6.022 5.711 14.562 1.00 98.12 83 GLN A N 1
ATOM 658 C CA . GLN A 1 83 ? -7.089 6.421 15.283 1.00 98.12 83 GLN A CA 1
ATOM 659 C C . GLN A 1 83 ? -8.160 5.467 15.833 1.00 98.12 83 GLN A C 1
ATOM 661 O O . GLN A 1 83 ? -8.798 5.749 16.846 1.00 98.12 83 GLN A O 1
ATOM 666 N N . ALA A 1 84 ? -8.359 4.323 15.178 1.00 97.19 84 ALA A N 1
ATOM 667 C CA . ALA A 1 84 ? -9.317 3.303 15.578 1.00 97.19 84 ALA A CA 1
ATOM 668 C C . ALA A 1 84 ? -8.787 2.295 16.611 1.00 97.19 84 ALA A C 1
ATOM 670 O O . ALA A 1 84 ? -9.576 1.468 17.070 1.00 97.19 84 ALA A O 1
ATOM 671 N N . GLY A 1 85 ? -7.495 2.336 16.957 1.00 96.00 85 GLY A N 1
ATOM 672 C CA . GLY A 1 85 ? -6.856 1.325 17.805 1.00 96.00 85 GLY A CA 1
ATOM 673 C C . GLY A 1 85 ? -6.706 -0.045 17.129 1.00 96.00 85 GLY A C 1
ATOM 674 O O . GLY A 1 85 ? -6.636 -1.059 17.819 1.00 96.00 85 GLY A O 1
ATOM 675 N N . ILE A 1 86 ? -6.684 -0.091 15.793 1.00 96.75 86 ILE A N 1
ATOM 676 C CA . ILE A 1 86 ? -6.524 -1.315 14.996 1.00 96.75 86 ILE A CA 1
ATOM 677 C C . ILE A 1 86 ? -5.057 -1.440 14.582 1.00 96.75 86 ILE A C 1
ATOM 679 O O . ILE A 1 86 ? -4.478 -0.512 14.015 1.00 96.75 86 ILE A O 1
ATO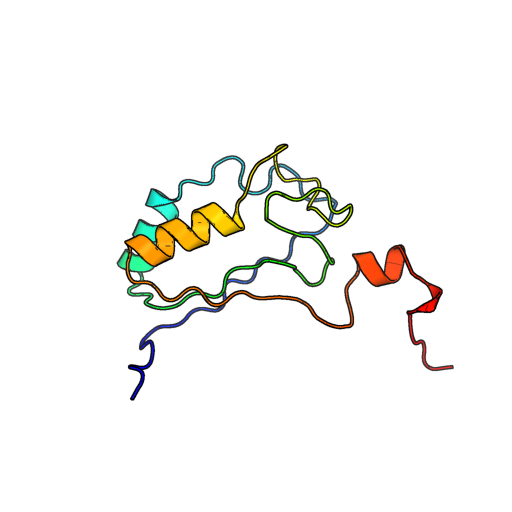M 683 N N . ALA A 1 87 ? -4.441 -2.593 14.840 1.00 96.38 87 ALA A N 1
ATOM 684 C CA . ALA A 1 87 ? -3.065 -2.839 14.426 1.00 96.38 87 ALA A CA 1
ATOM 685 C C . ALA A 1 87 ? -2.964 -2.977 12.900 1.00 96.38 87 ALA A C 1
ATOM 687 O O . ALA A 1 87 ? -3.680 -3.774 12.300 1.00 96.38 87 ALA A O 1
ATOM 688 N N . ALA A 1 88 ? -2.035 -2.253 12.279 1.00 96.94 88 ALA A N 1
ATOM 689 C CA . ALA A 1 88 ? -1.903 -2.218 10.827 1.00 96.94 88 ALA A CA 1
ATOM 690 C C . ALA A 1 88 ? -0.474 -2.541 10.349 1.00 96.94 88 ALA A C 1
ATOM 692 O O . ALA A 1 88 ? 0.253 -1.632 9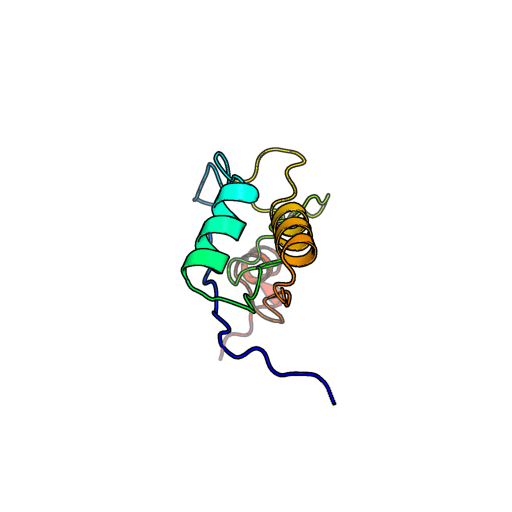.948 1.00 96.94 88 ALA A O 1
ATOM 693 N N . PRO A 1 89 ? -0.003 -3.802 10.454 1.00 96.00 89 PRO A N 1
ATOM 694 C CA . PRO A 1 89 ? 1.302 -4.180 9.915 1.00 96.00 89 PRO A CA 1
ATOM 695 C C . PRO A 1 89 ? 1.364 -3.959 8.400 1.00 96.00 89 PRO A C 1
ATOM 697 O O . PRO A 1 89 ? 0.402 -4.211 7.680 1.00 96.00 89 PRO A O 1
ATOM 700 N N . ILE A 1 90 ? 2.513 -3.515 7.902 1.00 97.56 90 ILE A N 1
ATOM 701 C CA . ILE A 1 90 ? 2.697 -3.257 6.474 1.00 97.56 90 ILE A CA 1
ATOM 702 C C . ILE A 1 90 ? 3.128 -4.548 5.771 1.00 97.56 90 ILE A C 1
ATOM 704 O O . ILE A 1 90 ? 4.066 -5.219 6.201 1.00 97.56 90 ILE A O 1
ATOM 708 N N . TYR A 1 91 ? 2.451 -4.875 4.676 1.00 97.06 91 TYR A N 1
ATOM 709 C CA . TYR A 1 91 ? 2.830 -5.911 3.729 1.00 97.06 91 TYR A CA 1
ATOM 710 C C . TYR A 1 91 ? 3.741 -5.329 2.643 1.00 97.06 91 TYR A C 1
ATOM 712 O O . TYR A 1 91 ? 3.440 -4.296 2.031 1.00 97.06 91 TYR A O 1
ATOM 720 N N . LEU A 1 92 ? 4.838 -6.037 2.381 1.00 95.81 92 LEU A N 1
ATOM 721 C CA . LEU A 1 92 ? 5.802 -5.749 1.327 1.00 95.81 92 LEU A CA 1
ATOM 722 C C . LEU A 1 92 ? 6.175 -7.056 0.626 1.00 95.81 92 LEU A C 1
ATOM 724 O O . LEU A 1 92 ? 6.652 -7.985 1.276 1.00 95.81 92 LEU A O 1
ATOM 728 N N . SER A 1 93 ? 6.023 -7.100 -0.698 1.00 94.81 93 SER A N 1
ATOM 729 C CA . SER A 1 93 ? 6.678 -8.126 -1.512 1.00 94.81 93 SER A CA 1
ATOM 730 C C . SER A 1 93 ? 8.187 -7.870 -1.549 1.00 94.81 93 SER A C 1
ATOM 732 O O . SER A 1 93 ? 8.625 -6.777 -1.925 1.00 94.81 93 SER A O 1
ATOM 734 N N . VAL A 1 94 ? 8.981 -8.870 -1.163 1.00 92.00 94 VAL A N 1
ATOM 735 C CA . VAL A 1 94 ? 10.452 -8.809 -1.117 1.00 92.00 94 VAL A CA 1
ATOM 736 C C . VAL A 1 94 ? 11.032 -9.814 -2.113 1.00 92.00 94 VAL A C 1
ATOM 738 O O . VAL A 1 94 ? 10.429 -10.855 -2.367 1.00 92.00 94 VAL A O 1
ATOM 741 N N . LEU A 1 95 ? 12.217 -9.507 -2.646 1.00 88.19 95 LEU A N 1
ATOM 742 C CA . LEU A 1 95 ? 12.951 -10.270 -3.664 1.00 88.19 95 LEU A CA 1
ATOM 743 C C . LEU A 1 95 ? 12.276 -10.268 -5.035 1.00 88.19 95 LEU A C 1
ATOM 745 O O . LEU A 1 95 ? 12.786 -9.631 -5.950 1.00 88.19 95 LEU A O 1
ATOM 749 N N . ASN A 1 96 ? 11.149 -10.963 -5.175 1.00 88.00 96 ASN A N 1
ATOM 750 C CA . ASN A 1 96 ? 10.564 -11.252 -6.478 1.00 88.00 96 ASN A CA 1
ATOM 751 C C . ASN A 1 96 ? 9.200 -10.573 -6.647 1.00 88.00 96 ASN A C 1
ATOM 753 O O . ASN A 1 96 ? 8.262 -10.811 -5.882 1.00 88.00 96 ASN A O 1
ATOM 757 N N . ASP A 1 97 ? 9.085 -9.748 -7.684 1.00 95.44 97 ASP A N 1
ATOM 758 C CA . ASP A 1 97 ? 7.836 -9.129 -8.119 1.00 95.44 97 ASP A CA 1
ATOM 759 C C . ASP A 1 97 ? 7.847 -8.858 -9.629 1.00 95.44 97 ASP A C 1
ATOM 761 O O . ASP A 1 97 ? 8.900 -8.839 -10.270 1.00 95.44 97 ASP A O 1
ATOM 765 N N . GLU A 1 98 ? 6.656 -8.695 -10.204 1.00 95.50 98 GLU A N 1
ATOM 766 C CA . GLU A 1 98 ? 6.484 -8.555 -11.652 1.00 95.50 98 GLU A CA 1
ATOM 767 C C . GLU A 1 98 ? 7.147 -7.289 -12.209 1.00 95.50 98 GLU A C 1
ATOM 769 O O . GLU A 1 98 ? 7.759 -7.351 -13.276 1.00 95.50 98 GLU A O 1
ATOM 774 N N . TYR A 1 99 ? 7.054 -6.155 -11.504 1.00 96.31 99 TYR A N 1
ATOM 775 C CA . TYR A 1 99 ? 7.706 -4.915 -11.921 1.00 96.31 99 TYR A CA 1
ATOM 776 C C . TYR A 1 99 ? 9.218 -5.120 -12.033 1.00 96.31 99 TYR A C 1
ATOM 778 O O . TYR A 1 99 ? 9.784 -4.857 -13.091 1.00 96.31 99 TYR A O 1
ATOM 786 N N . ALA A 1 100 ? 9.860 -5.654 -10.989 1.00 95.25 100 ALA A N 1
ATOM 787 C CA . ALA A 1 100 ? 11.296 -5.910 -10.979 1.00 95.25 100 ALA A CA 1
ATOM 788 C C . ALA A 1 100 ? 11.710 -6.890 -12.085 1.00 95.25 100 ALA A C 1
ATOM 790 O O . ALA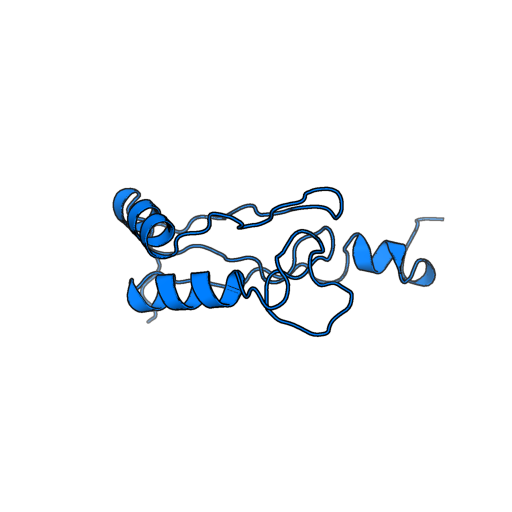 A 1 100 ? 12.675 -6.630 -12.794 1.00 95.25 100 ALA A O 1
ATOM 791 N N . ALA A 1 101 ? 10.954 -7.971 -12.299 1.00 94.81 101 ALA A N 1
ATOM 792 C CA . ALA A 1 101 ? 11.235 -8.927 -13.371 1.00 94.81 101 ALA A CA 1
ATOM 793 C C . ALA A 1 101 ? 11.119 -8.307 -14.777 1.00 94.81 101 ALA A C 1
ATOM 795 O O . ALA A 1 101 ? 11.838 -8.706 -15.693 1.00 94.81 101 ALA A O 1
ATOM 796 N N . LYS A 1 102 ? 10.216 -7.333 -14.963 1.00 94.19 102 LYS A N 1
ATOM 797 C CA . LYS A 1 102 ? 10.053 -6.603 -16.228 1.00 94.19 102 LYS A CA 1
ATOM 798 C C . LYS A 1 102 ? 11.134 -5.547 -16.442 1.00 94.19 102 LYS A C 1
ATOM 800 O O . LYS A 1 102 ? 11.622 -5.417 -17.561 1.00 94.19 102 LYS A O 1
ATOM 805 N N . THR A 1 103 ? 11.484 -4.774 -15.412 1.00 95.31 103 THR A N 1
ATOM 806 C CA . THR A 1 103 ? 12.457 -3.673 -15.533 1.00 95.31 103 THR A CA 1
ATOM 807 C C . THR A 1 103 ? 13.905 -4.129 -15.398 1.00 95.31 103 THR A C 1
ATOM 809 O O . THR A 1 103 ? 14.794 -3.449 -15.906 1.00 95.31 103 THR A O 1
ATOM 812 N N . HIS A 1 104 ? 14.136 -5.281 -14.768 1.00 94.38 104 HIS A N 1
ATOM 813 C CA . HIS A 1 104 ? 15.439 -5.930 -14.620 1.00 94.38 104 HIS A CA 1
ATOM 814 C C . HIS A 1 104 ? 15.365 -7.408 -15.038 1.00 94.38 104 HIS A C 1
ATOM 816 O O . HIS A 1 104 ? 15.418 -8.306 -14.192 1.00 94.38 104 HIS A O 1
ATOM 822 N N . PRO A 1 105 ? 15.225 -7.705 -16.345 1.00 93.31 105 PRO A N 1
ATOM 823 C CA . PRO A 1 105 ? 15.158 -9.085 -16.825 1.00 93.31 105 PRO A CA 1
ATOM 824 C C . PRO A 1 105 ? 16.400 -9.919 -16.476 1.00 93.31 105 PRO A C 1
ATOM 826 O O . PRO A 1 105 ? 16.307 -11.140 -16.380 1.00 93.31 105 PRO A O 1
ATOM 829 N N . ASP A 1 106 ? 17.547 -9.268 -16.268 1.00 93.25 106 ASP A N 1
ATOM 830 C CA . ASP A 1 106 ? 18.807 -9.867 -15.822 1.00 93.25 106 ASP A CA 1
ATOM 831 C C . ASP A 1 106 ? 18.748 -10.413 -14.386 1.00 93.25 106 ASP A C 1
ATOM 833 O O . ASP A 1 106 ? 19.521 -11.304 -14.040 1.00 93.25 106 ASP A O 1
ATOM 837 N N . TRP A 1 107 ? 17.808 -9.942 -13.559 1.00 92.81 107 TRP A N 1
ATOM 838 C CA . TRP A 1 107 ? 17.589 -10.468 -12.206 1.00 92.81 107 TRP A CA 1
ATOM 839 C C . TRP A 1 107 ? 16.767 -11.761 -12.198 1.00 92.81 107 TRP A C 1
ATOM 841 O O . TRP A 1 107 ? 16.690 -12.443 -11.175 1.00 92.81 107 TRP A O 1
ATOM 851 N N . VAL A 1 108 ? 16.121 -12.109 -13.315 1.00 92.19 108 VAL A N 1
ATOM 852 C CA . VAL A 1 108 ? 15.223 -13.263 -13.386 1.00 92.19 108 VAL A CA 1
ATOM 853 C C . VAL A 1 108 ? 16.036 -14.554 -13.459 1.00 92.19 108 VAL A C 1
ATOM 855 O O . VAL A 1 108 ? 16.527 -14.944 -14.518 1.00 92.19 108 VAL A O 1
ATOM 858 N N . ALA A 1 109 ? 16.118 -15.266 -12.335 1.00 87.25 109 ALA A N 1
ATOM 859 C CA . ALA A 1 109 ? 16.677 -16.610 -12.297 1.00 87.25 109 ALA A CA 1
ATOM 860 C C . ALA A 1 109 ? 15.733 -17.593 -13.007 1.00 87.25 109 ALA A C 1
ATOM 862 O O . ALA A 1 109 ? 14.615 -17.848 -12.556 1.00 87.25 109 ALA A O 1
ATOM 863 N N . ARG A 1 110 ? 16.188 -18.155 -14.126 1.00 84.06 110 ARG A N 1
ATOM 864 C CA . ARG A 1 110 ? 15.532 -19.274 -14.810 1.00 84.06 110 ARG A CA 1
ATOM 865 C C . ARG A 1 110 ? 16.390 -20.509 -14.580 1.00 84.06 110 ARG A C 1
ATOM 867 O O . ARG A 1 110 ? 17.607 -20.429 -14.732 1.00 84.06 110 ARG A O 1
ATOM 874 N N . THR A 1 111 ? 15.783 -21.626 -14.195 1.00 78.06 111 THR A N 1
ATOM 875 C CA . THR A 1 111 ? 16.469 -22.920 -14.224 1.00 78.06 111 THR A CA 1
ATOM 876 C C . THR A 1 111 ? 16.841 -23.204 -15.674 1.00 78.06 111 THR A C 1
ATOM 878 O O . THR A 1 111 ? 15.959 -23.359 -16.520 1.00 78.06 111 THR A O 1
ATOM 881 N N . VAL A 1 112 ? 18.141 -23.166 -15.956 1.00 60.84 112 VAL A N 1
ATOM 882 C CA . VAL A 1 112 ? 18.733 -23.699 -17.186 1.00 60.84 112 VAL A CA 1
ATOM 883 C C . VAL A 1 112 ? 18.881 -25.206 -17.081 1.00 60.84 112 VAL A C 1
ATOM 885 O O . VAL A 1 112 ? 19.115 -25.692 -15.950 1.00 60.84 112 VAL A O 1
#

Secondary structure (DSSP, 8-state):
-PPP-SSEE-------TT--SBTTT--HHHHHHHHHHTT--EE-EEEE-TT--B-SS-S-TTB-TTBPTT--HHHHHHHHHHHTT-B-PEEE--S--HHHHHH-GGG-----

pLDDT: mean 94.2, std 7.39, range [58.06, 98.75]